Protein AF-A0A447N8B1-F1 (afdb_monomer_lite)

Foldseek 3Di:
DFFKFKWWWFQDPVCLVVLVVVLVVPDDDDDDDDDDDDPTIDGPRPRDALVSRVVSQVSSVVSRPPGTPDIDMDRGADPQLVCQAVDFDDDPDDDDDDDDDDPDLRVQSVVLRCDVVVDVDRNTHDDDDPDPDD

Sequence (134 aa):
MSQAIGILELTSIAKRDGTRRCDAEKRQRRSTGQQDHLPGEVFTDARGDIGAVQQAIETGTSQAGEMLVDSLVLANIHPSVLPAISGLNSVDKRQAVGIVETWSVAACISAADRAVKGSNVTLVRVHMAFGIRR

pLDDT: mean 70.21, std 21.48, range [24.0, 95.19]

InterPro domains:
  IPR000249 Bacterial microcompartment domain [PF00936] (96-131)
  IPR011238 Bacterial microcompartment shell protein PduT [PIRSF034834] (1-132)
  IPR037233 CcmK-like superfamily [G3DSA:3.30.70.1710] (1-79)
  IPR037233 CcmK-like superfamily [G3DSA:3.30.70.1710] (80-134)
  IPR037233 CcmK-like superfamily [SSF143414] (33-93)
  IPR037233 CcmK-like superfamily [SSF143414] (95-130)
  IPR044872 CcmK/CsoS1, bacterial microcompartment domain [PS51930] (4-86)
  IPR044872 CcmK/CsoS1, bacterial microcompartment domain [PS51930] (96-134)
  IPR050575 Bacterial microcompartment shell [PTHR33941] (93-130)

Radius of gyration: 15.32 Å; chains: 1; bounding box: 32×41×41 Å

Secondary structure (DSSP, 8-state):
-PPPEEEEEES-STTHHHHHHHHHHH--S---S-----SSEEEE---S-HHHHHHHHHHHHHHHGGGEEEEEEESS--TTHHHHHHS----SS---------SSHHHHHHHHHHHHHHSS--------------

Organism: Salmonella enterica I (NCBI:txid59201)

Structure (mmCIF, N/CA/C/O backbone):
data_AF-A0A447N8B1-F1
#
_entry.id   AF-A0A447N8B1-F1
#
loop_
_atom_site.group_PDB
_atom_site.id
_atom_site.type_symbol
_atom_site.label_atom_id
_atom_site.label_alt_id
_atom_site.label_comp_id
_atom_site.label_asym_id
_atom_site.label_entity_id
_atom_site.label_seq_id
_atom_site.pdbx_PDB_ins_code
_atom_site.Cartn_x
_atom_site.Cartn_y
_atom_site.Cartn_z
_atom_site.occupancy
_atom_site.B_iso_or_equiv
_atom_site.auth_seq_id
_atom_site.auth_comp_id
_atom_site.auth_asym_id
_atom_site.auth_atom_id
_atom_site.pdbx_PDB_model_num
ATOM 1 N N . MET A 1 1 ? -2.316 -17.449 -4.091 1.00 47.62 1 MET A N 1
ATOM 2 C CA . MET A 1 1 ? -3.164 -17.051 -2.947 1.00 47.62 1 MET A CA 1
ATOM 3 C C . MET A 1 1 ? -3.132 -15.535 -2.893 1.00 47.62 1 MET A C 1
ATOM 5 O O . MET A 1 1 ? -2.036 -14.996 -2.788 1.00 47.62 1 MET A O 1
ATOM 9 N N . SER A 1 2 ? -4.264 -14.860 -3.093 1.00 56.22 2 SER A N 1
ATOM 10 C CA . SER A 1 2 ? -4.327 -13.394 -3.053 1.00 56.22 2 SER A CA 1
ATOM 11 C C . SER A 1 2 ? -4.046 -12.925 -1.630 1.00 56.22 2 SER A C 1
ATOM 13 O O . SER A 1 2 ? -4.693 -13.387 -0.693 1.00 56.22 2 SER A O 1
ATOM 15 N N . GLN A 1 3 ? -3.044 -12.066 -1.459 1.00 68.19 3 GLN A N 1
ATOM 16 C CA . GLN A 1 3 ? -2.764 -11.470 -0.159 1.00 68.19 3 GLN A CA 1
ATOM 17 C C . GLN A 1 3 ? -3.664 -10.254 0.012 1.00 68.19 3 GLN A C 1
ATOM 19 O O . GLN A 1 3 ? -3.716 -9.384 -0.863 1.00 68.19 3 GLN A O 1
ATOM 24 N N . ALA A 1 4 ? -4.385 -10.229 1.126 1.00 74.56 4 ALA A N 1
ATOM 25 C CA . ALA A 1 4 ? -5.096 -9.051 1.561 1.00 74.56 4 ALA A CA 1
ATOM 26 C C . ALA A 1 4 ? -4.205 -8.235 2.514 1.00 74.56 4 ALA A C 1
ATOM 28 O O . ALA A 1 4 ? -3.416 -8.807 3.260 1.00 74.56 4 ALA A O 1
ATOM 29 N N . ILE A 1 5 ? -4.305 -6.908 2.477 1.00 79.38 5 ILE A N 1
ATOM 30 C CA . ILE A 1 5 ? -3.639 -6.015 3.435 1.00 79.38 5 ILE A CA 1
ATOM 31 C C . ILE A 1 5 ? -4.657 -5.051 4.032 1.00 79.38 5 ILE A C 1
ATOM 33 O O . ILE A 1 5 ? -5.560 -4.581 3.336 1.00 79.38 5 ILE A O 1
ATOM 37 N N . GLY A 1 6 ? -4.503 -4.778 5.326 1.00 78.62 6 GLY A N 1
ATOM 38 C CA . GLY A 1 6 ? -5.247 -3.762 6.054 1.00 78.62 6 GLY A CA 1
ATOM 39 C C . GLY A 1 6 ? -4.299 -2.679 6.556 1.00 78.62 6 GLY A C 1
ATOM 40 O O . GLY A 1 6 ? -3.243 -2.993 7.105 1.00 78.62 6 GLY A O 1
ATOM 41 N N . ILE A 1 7 ? -4.681 -1.419 6.374 1.00 78.25 7 ILE A N 1
ATOM 42 C CA . ILE A 1 7 ? -3.944 -0.242 6.840 1.00 78.25 7 ILE A CA 1
ATOM 43 C C . ILE A 1 7 ? -4.877 0.585 7.717 1.00 78.25 7 ILE A C 1
ATOM 45 O O . ILE A 1 7 ? -6.015 0.856 7.330 1.00 78.25 7 ILE A O 1
ATOM 49 N N . LEU A 1 8 ? -4.378 0.987 8.885 1.00 76.19 8 LEU A N 1
ATOM 50 C CA . LEU A 1 8 ? -5.053 1.897 9.800 1.00 76.19 8 LEU A CA 1
ATOM 51 C C . LEU A 1 8 ? -4.110 3.056 10.139 1.00 76.19 8 LEU A C 1
ATOM 53 O O . LEU A 1 8 ? -3.099 2.877 10.830 1.00 76.19 8 LEU A O 1
ATOM 57 N N . G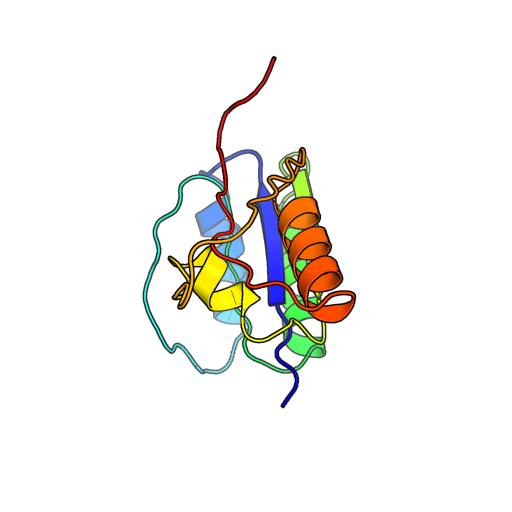LU A 1 9 ? -4.451 4.242 9.648 1.00 76.62 9 GLU A N 1
ATOM 58 C CA . GLU A 1 9 ? -3.669 5.460 9.827 1.00 76.62 9 GLU A CA 1
ATOM 59 C C . GLU A 1 9 ? -4.248 6.285 10.981 1.00 76.62 9 GLU A C 1
ATOM 61 O O . GLU A 1 9 ? -5.443 6.587 11.011 1.00 76.62 9 GLU A O 1
ATOM 66 N N . LEU A 1 10 ? -3.401 6.631 11.954 1.00 72.44 10 LEU A N 1
ATOM 67 C CA . LEU A 1 10 ? -3.804 7.326 13.176 1.00 72.44 10 LEU A CA 1
ATOM 68 C C . LEU A 1 10 ? -2.971 8.593 13.390 1.00 72.44 10 LEU A C 1
ATOM 70 O O . LEU A 1 10 ? -1.778 8.626 13.099 1.00 72.44 10 LEU A O 1
ATOM 74 N N . THR A 1 11 ? -3.569 9.621 13.992 1.00 71.62 11 THR A N 1
ATOM 75 C CA . THR A 1 11 ? -2.886 10.892 14.291 1.00 71.62 11 THR A CA 1
ATOM 76 C C . THR A 1 11 ? -1.924 10.822 15.482 1.00 71.62 11 THR A C 1
ATOM 78 O O . THR A 1 11 ? -1.131 11.746 15.670 1.00 71.62 11 THR A O 1
ATOM 81 N N . SER A 1 12 ? -1.976 9.764 16.303 1.00 60.03 12 SER A N 1
ATOM 82 C CA . SER A 1 12 ? -1.179 9.643 17.531 1.00 60.03 12 SER A CA 1
ATOM 83 C C . SER A 1 12 ? -0.732 8.213 17.835 1.00 60.03 12 SER A C 1
ATOM 85 O O . SER A 1 12 ? -1.480 7.244 17.700 1.00 60.03 12 SER A O 1
ATOM 87 N N . ILE A 1 13 ? 0.504 8.111 18.334 1.00 56.53 13 ILE A N 1
ATOM 88 C CA . ILE A 1 13 ? 1.183 6.864 18.706 1.00 56.53 13 ILE A CA 1
ATOM 89 C C . ILE A 1 13 ? 0.637 6.294 20.033 1.00 56.53 13 ILE A C 1
ATOM 91 O O . ILE A 1 13 ? 0.688 5.086 20.236 1.00 56.53 13 ILE A O 1
ATOM 95 N N . ALA A 1 14 ? 0.061 7.115 20.920 1.00 48.09 14 ALA A N 1
ATOM 96 C CA . ALA A 1 14 ? -0.258 6.721 22.301 1.00 48.09 14 ALA A CA 1
ATOM 97 C C . ALA A 1 14 ? -1.438 5.735 22.451 1.00 48.09 14 ALA A C 1
ATOM 99 O O . ALA A 1 14 ? -1.420 4.897 23.346 1.00 48.09 14 ALA A O 1
ATOM 100 N N . LYS A 1 15 ? -2.449 5.769 21.568 1.00 52.31 15 LYS A N 1
ATOM 101 C CA . LYS A 1 15 ? -3.527 4.749 21.559 1.00 52.31 15 LYS A CA 1
ATOM 102 C C . LYS A 1 15 ? -3.143 3.467 20.810 1.00 52.31 15 LYS A C 1
ATOM 104 O O . LYS A 1 15 ? -3.919 2.514 20.838 1.00 52.31 15 LYS A O 1
ATOM 109 N N . ARG A 1 16 ? -1.953 3.395 20.190 1.00 50.06 16 ARG A N 1
ATOM 110 C CA . ARG A 1 16 ? -1.512 2.204 19.439 1.00 50.06 16 ARG A CA 1
ATOM 111 C C . ARG A 1 16 ? -1.450 0.946 20.302 1.00 50.06 16 ARG A C 1
ATOM 113 O O . ARG A 1 16 ? -1.806 -0.117 19.806 1.00 50.06 16 ARG A O 1
ATOM 120 N N . ASP A 1 17 ? -1.023 1.052 21.560 1.00 47.41 17 ASP A N 1
ATOM 121 C CA . ASP A 1 17 ? -0.914 -0.115 22.450 1.00 47.41 17 ASP A CA 1
ATOM 122 C C . ASP A 1 17 ? -2.284 -0.696 22.828 1.00 47.41 17 ASP A C 1
ATOM 124 O O . ASP A 1 17 ? -2.407 -1.907 23.002 1.00 47.41 17 ASP A O 1
ATOM 128 N N . GLY A 1 18 ? -3.330 0.138 22.877 1.00 45.75 18 GLY A N 1
ATOM 129 C CA . GLY A 1 18 ? -4.706 -0.305 23.115 1.00 45.75 18 GLY A CA 1
ATOM 130 C C . GLY A 1 18 ? -5.268 -1.105 21.938 1.00 45.75 18 GLY A C 1
ATOM 131 O O . GLY A 1 18 ? -5.720 -2.233 22.118 1.00 45.75 18 GLY A O 1
ATOM 132 N N . THR A 1 19 ? -5.161 -0.567 20.719 1.00 49.06 19 THR A N 1
ATOM 133 C CA . THR A 1 19 ? -5.686 -1.220 19.506 1.00 49.06 19 THR A CA 1
ATOM 134 C C . THR A 1 19 ? -4.890 -2.476 19.126 1.00 49.06 19 THR A C 1
ATOM 136 O O . THR A 1 19 ? -5.481 -3.501 18.791 1.00 49.06 19 THR A O 1
ATOM 139 N N . ARG A 1 20 ? -3.551 -2.455 19.260 1.00 46.72 20 ARG A N 1
ATOM 140 C CA . ARG A 1 20 ? -2.689 -3.628 18.994 1.00 46.72 20 ARG A CA 1
ATOM 141 C C . ARG A 1 20 ? -3.004 -4.813 19.906 1.00 46.72 20 ARG A C 1
ATOM 143 O O . ARG A 1 20 ? -2.922 -5.959 19.467 1.00 46.72 20 ARG A O 1
ATOM 150 N N . ARG A 1 21 ? -3.346 -4.553 21.171 1.00 36.53 21 ARG A N 1
ATOM 151 C CA . ARG A 1 21 ? -3.643 -5.599 22.158 1.00 36.53 21 ARG A CA 1
ATOM 152 C C . ARG A 1 21 ? -4.984 -6.283 21.876 1.00 36.53 21 ARG A C 1
ATOM 154 O O . ARG A 1 21 ? -5.057 -7.504 21.963 1.00 36.53 21 ARG A O 1
ATOM 161 N N . CYS A 1 22 ? -5.993 -5.531 21.433 1.00 37.19 22 CYS A N 1
ATOM 162 C CA . CYS A 1 22 ? -7.285 -6.091 21.023 1.00 37.19 22 CYS A CA 1
ATOM 163 C C . CYS A 1 22 ? -7.200 -6.955 19.751 1.00 37.19 22 CYS A C 1
ATOM 165 O O . CYS A 1 22 ? -7.885 -7.974 19.662 1.00 37.19 22 CYS A O 1
ATOM 167 N N . ASP A 1 23 ? -6.350 -6.588 18.786 1.00 42.28 23 ASP A N 1
ATOM 168 C CA . ASP A 1 23 ? -6.127 -7.384 17.568 1.00 42.28 23 ASP A CA 1
ATOM 169 C C . ASP A 1 23 ? -5.358 -8.688 17.849 1.00 42.28 23 ASP A C 1
ATOM 171 O O . ASP A 1 23 ? -5.637 -9.725 17.240 1.00 42.28 23 ASP A O 1
ATOM 175 N N . ALA A 1 24 ? -4.409 -8.661 18.793 1.00 38.31 24 ALA A N 1
ATOM 176 C CA . ALA A 1 24 ? -3.642 -9.840 19.199 1.00 38.31 24 ALA A CA 1
ATOM 177 C C . ALA A 1 24 ? -4.511 -10.899 19.900 1.00 38.31 24 ALA A C 1
ATOM 179 O O . ALA A 1 24 ? -4.304 -12.093 19.688 1.00 38.31 24 ALA A O 1
ATOM 180 N N . GLU A 1 25 ? -5.510 -10.480 20.681 1.00 32.59 25 GLU A N 1
ATOM 181 C CA . GLU A 1 25 ? -6.436 -11.390 21.371 1.00 32.59 25 GLU A CA 1
ATOM 182 C C . GLU A 1 25 ? -7.418 -12.092 20.413 1.00 32.59 25 GLU A C 1
ATOM 184 O O . GLU A 1 25 ? -7.900 -13.181 20.725 1.00 32.59 25 GLU A O 1
ATOM 189 N N . LYS A 1 26 ? -7.671 -11.533 19.218 1.00 35.22 26 LYS A N 1
ATOM 190 C CA . LYS A 1 26 ? -8.579 -12.122 18.213 1.00 35.22 26 LYS A CA 1
ATOM 191 C C . LYS A 1 26 ? -7.888 -13.006 17.162 1.00 35.22 26 LYS A C 1
ATOM 193 O O . LYS A 1 26 ? -8.571 -13.757 16.468 1.00 35.22 26 LYS A O 1
ATOM 198 N N . ARG A 1 27 ? -6.554 -12.959 17.014 1.00 32.25 27 ARG A N 1
ATOM 199 C CA . ARG A 1 27 ? -5.818 -13.709 15.971 1.00 32.25 27 ARG A CA 1
ATOM 200 C C . ARG A 1 27 ? -5.207 -15.022 16.475 1.00 32.25 27 ARG A C 1
ATOM 202 O O . ARG A 1 27 ? -4.161 -15.036 17.120 1.00 32.25 27 ARG A O 1
ATOM 209 N N . GLN A 1 28 ? -5.750 -16.160 16.035 1.00 25.20 28 GLN A N 1
ATOM 210 C CA . GLN A 1 28 ? -5.027 -17.439 16.045 1.00 25.20 28 GLN A CA 1
ATOM 211 C C . GLN A 1 28 ? -3.976 -17.483 14.912 1.00 25.20 28 GLN A C 1
ATOM 213 O O . GLN A 1 28 ? -4.290 -17.730 13.756 1.00 25.20 28 GLN A O 1
ATOM 218 N N . ARG A 1 29 ? -2.710 -17.253 15.291 1.00 28.64 29 ARG A N 1
ATOM 219 C CA . ARG A 1 29 ? -1.437 -17.701 14.670 1.00 28.64 29 ARG A CA 1
ATOM 220 C C . ARG A 1 29 ? -1.236 -17.545 13.144 1.00 28.64 29 ARG A C 1
ATOM 222 O O . ARG A 1 29 ? -1.607 -18.413 12.365 1.00 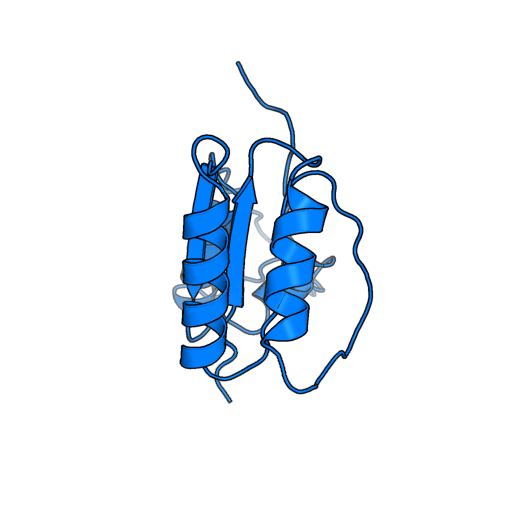28.64 29 ARG A O 1
ATOM 229 N N . ARG A 1 30 ? -0.368 -16.593 12.776 1.00 24.00 30 ARG A N 1
ATOM 230 C CA . ARG A 1 30 ? 0.940 -16.819 12.105 1.00 24.00 30 ARG A CA 1
ATOM 231 C C . ARG A 1 30 ? 1.721 -15.501 12.122 1.00 24.00 30 ARG A C 1
ATOM 233 O O . ARG A 1 30 ? 1.572 -14.655 11.253 1.00 24.00 30 ARG A O 1
ATOM 240 N N . SER A 1 31 ? 2.538 -15.321 13.155 1.00 29.52 31 SER A N 1
ATOM 241 C CA . SER A 1 31 ? 3.571 -14.290 13.193 1.00 29.52 31 SER A CA 1
ATOM 242 C C . SER A 1 31 ? 4.730 -14.753 12.313 1.00 29.52 31 SER A C 1
ATOM 244 O O . SER A 1 31 ? 5.448 -15.691 12.665 1.00 29.52 31 SER A O 1
ATOM 246 N N . THR A 1 32 ? 4.911 -14.140 11.151 1.00 25.02 32 THR A N 1
ATOM 247 C CA . THR A 1 32 ? 6.120 -14.331 10.349 1.00 25.02 32 THR A CA 1
ATOM 248 C C . THR A 1 32 ? 6.610 -12.969 9.898 1.00 25.02 32 THR A C 1
ATOM 250 O O . THR A 1 32 ? 5.951 -12.317 9.101 1.00 25.02 32 THR A O 1
ATOM 253 N N . GLY A 1 33 ? 7.781 -12.583 10.406 1.00 26.03 33 GLY A N 1
ATOM 254 C CA . GLY A 1 33 ? 8.621 -11.564 9.784 1.00 26.03 33 GLY A CA 1
ATOM 255 C C . GLY A 1 33 ? 8.471 -10.152 10.337 1.00 26.03 33 GLY A C 1
ATOM 256 O O . GLY A 1 33 ? 7.639 -9.397 9.868 1.00 26.03 33 GLY A O 1
ATOM 257 N N . GLN A 1 34 ? 9.361 -9.850 11.284 1.00 24.78 34 GLN A N 1
ATOM 258 C CA . GLN A 1 34 ? 10.003 -8.563 11.583 1.00 24.78 34 GLN A CA 1
ATOM 259 C C . GLN A 1 34 ? 9.148 -7.320 11.888 1.00 24.78 34 GLN A C 1
ATOM 261 O O . GLN A 1 34 ? 8.336 -6.833 11.113 1.00 24.78 34 GLN A O 1
ATOM 266 N N . GLN A 1 35 ? 9.426 -6.782 13.078 1.00 36.88 35 GLN A N 1
ATOM 267 C CA . GLN A 1 35 ? 9.010 -5.470 13.543 1.00 36.88 35 GLN A CA 1
ATOM 268 C C . GLN A 1 35 ? 9.703 -4.383 12.713 1.00 36.88 35 GLN A C 1
ATOM 270 O O . GLN A 1 35 ? 10.871 -4.093 12.957 1.00 36.88 35 GLN A O 1
ATOM 275 N N . ASP A 1 36 ? 8.971 -3.724 11.821 1.00 28.95 36 ASP A N 1
ATOM 276 C CA . ASP A 1 36 ? 9.373 -2.408 11.331 1.00 28.95 36 ASP A CA 1
ATOM 277 C C . ASP A 1 36 ? 8.702 -1.341 12.205 1.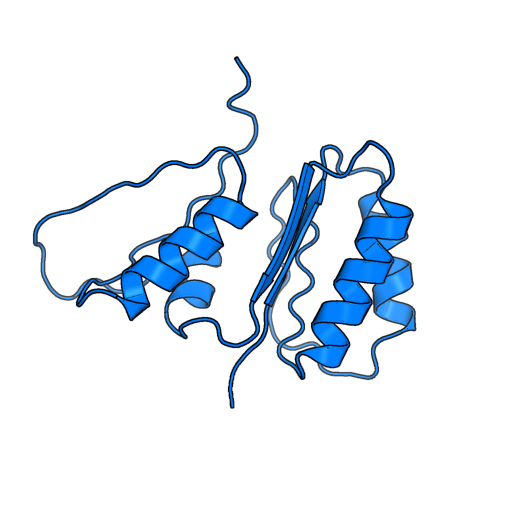00 28.95 36 ASP A C 1
ATOM 279 O O . ASP A 1 36 ? 7.502 -1.058 12.132 1.00 28.95 36 ASP A O 1
ATOM 283 N N . HIS A 1 37 ? 9.491 -0.781 13.122 1.00 34.78 37 HIS A N 1
ATOM 284 C CA . HIS A 1 37 ? 9.112 0.380 13.916 1.00 34.78 37 HIS A CA 1
ATOM 285 C C . HIS A 1 37 ? 9.105 1.629 13.024 1.00 34.78 37 HIS A C 1
ATOM 287 O O . HIS A 1 37 ? 10.111 2.321 12.905 1.00 34.78 37 HIS A O 1
ATOM 293 N N . LEU A 1 38 ? 7.951 1.941 12.431 1.00 34.38 38 LEU A N 1
ATOM 294 C CA . LEU A 1 38 ? 7.705 3.222 11.762 1.00 34.38 38 LEU A CA 1
ATOM 295 C C . LEU A 1 38 ? 6.796 4.111 12.641 1.00 34.38 38 LEU A C 1
ATOM 297 O O . LEU A 1 38 ? 5.785 3.632 13.174 1.00 34.38 38 LEU A O 1
ATOM 301 N N . PRO A 1 39 ? 7.143 5.388 12.882 1.00 30.31 39 PRO A N 1
ATOM 302 C CA . PRO A 1 39 ? 6.370 6.287 13.741 1.00 30.31 39 PRO A CA 1
ATOM 303 C C . PRO A 1 39 ? 5.138 6.869 13.022 1.00 30.31 39 PRO A C 1
ATOM 305 O O . PRO A 1 39 ? 5.240 7.899 12.383 1.00 30.31 39 PRO A O 1
ATOM 308 N N . GLY A 1 40 ? 3.965 6.244 13.185 1.00 39.78 40 GLY A N 1
ATOM 309 C CA . GLY A 1 40 ? 2.653 6.789 12.795 1.00 39.78 40 GLY A CA 1
ATOM 310 C C . GLY A 1 40 ? 1.531 5.760 12.564 1.00 39.78 40 GLY A C 1
ATOM 311 O O . GLY A 1 40 ? 0.417 5.972 13.011 1.00 39.78 40 GLY A O 1
ATOM 312 N N . GLU A 1 41 ? 1.791 4.576 12.011 1.00 50.50 41 GLU A N 1
ATOM 313 C CA . GLU A 1 41 ? 0.718 3.640 11.615 1.00 50.50 41 GLU A CA 1
ATOM 314 C C . GLU A 1 41 ? 0.601 2.344 12.436 1.00 50.50 41 GLU A C 1
ATOM 316 O O . GLU A 1 41 ? 1.598 1.780 12.902 1.00 50.50 41 GLU A O 1
ATOM 321 N N . VAL A 1 42 ? -0.621 1.840 12.632 1.00 44.56 42 VAL A N 1
ATOM 322 C CA . VAL A 1 42 ? -0.811 0.437 13.024 1.00 44.56 42 VAL A CA 1
ATOM 323 C C . VAL A 1 42 ? -0.816 -0.390 11.743 1.00 44.56 42 VAL A C 1
ATOM 325 O O . VAL A 1 42 ? -1.787 -0.426 10.996 1.00 44.56 42 VAL A O 1
ATOM 328 N N . PHE A 1 43 ? 0.317 -1.046 11.508 1.00 49.56 43 PHE A N 1
ATOM 329 C CA . PHE A 1 43 ? 0.507 -2.059 10.483 1.00 49.56 43 PHE A CA 1
ATOM 330 C C . PHE A 1 43 ? -0.056 -3.383 11.016 1.00 49.56 43 PHE A C 1
ATOM 332 O O . PHE A 1 43 ? 0.613 -4.063 11.798 1.00 49.56 43 PHE A O 1
ATOM 339 N N . THR A 1 44 ? -1.282 -3.754 10.639 1.00 45.12 44 THR A N 1
ATOM 340 C CA . THR A 1 44 ? -1.772 -5.118 10.881 1.00 45.12 44 THR A CA 1
ATOM 341 C C . THR A 1 44 ? -1.717 -5.887 9.570 1.00 45.12 44 THR A C 1
ATOM 343 O O . THR A 1 44 ? -2.720 -6.081 8.888 1.00 45.12 44 THR A O 1
ATOM 346 N N . ASP A 1 45 ? -0.517 -6.360 9.233 1.00 47.91 45 ASP A N 1
ATOM 347 C CA . ASP A 1 45 ? -0.293 -7.343 8.177 1.00 47.91 45 ASP A CA 1
ATOM 348 C C . ASP A 1 45 ? -1.068 -8.629 8.537 1.00 47.91 45 ASP A C 1
ATOM 350 O O . ASP A 1 45 ? -0.592 -9.504 9.262 1.00 47.91 45 ASP A O 1
ATOM 354 N N . ALA A 1 46 ? -2.347 -8.728 8.158 1.00 50.47 46 ALA A N 1
ATOM 355 C CA . ALA A 1 46 ? -2.976 -10.033 7.987 1.00 50.47 46 ALA A CA 1
ATOM 356 C C . ALA A 1 46 ? -2.655 -10.487 6.577 1.00 50.47 46 ALA A C 1
ATOM 358 O O . ALA A 1 46 ? -3.481 -10.372 5.680 1.00 50.47 46 ALA A O 1
ATOM 359 N N . ARG A 1 47 ? -1.476 -11.085 6.396 1.00 53.16 47 ARG A N 1
ATOM 360 C CA . ARG A 1 47 ? -1.311 -12.044 5.304 1.00 53.16 47 ARG A CA 1
ATOM 361 C C . ARG A 1 47 ? -2.272 -13.186 5.587 1.00 53.16 47 ARG A C 1
ATOM 363 O O . ARG A 1 47 ? -1.980 -14.076 6.383 1.00 53.16 47 ARG A O 1
ATOM 370 N N . GLY A 1 48 ? -3.460 -13.103 5.016 1.00 58.06 48 GLY A N 1
ATOM 371 C CA . GLY A 1 48 ? -4.547 -13.990 5.374 1.00 58.06 48 GLY A CA 1
ATOM 372 C C . GLY A 1 48 ? -5.782 -13.763 4.526 1.00 58.06 48 GLY A C 1
ATOM 373 O O . GLY A 1 48 ? -5.766 -13.016 3.549 1.00 58.06 48 GLY A O 1
ATOM 374 N N . ASP A 1 49 ? -6.839 -14.458 4.923 1.00 71.31 49 ASP A N 1
ATOM 375 C CA . ASP A 1 49 ? -8.164 -14.322 4.342 1.00 71.31 49 ASP A CA 1
ATOM 376 C C . ASP A 1 49 ? -8.674 -12.878 4.495 1.00 71.31 49 ASP A C 1
ATOM 378 O O . ASP A 1 49 ? -8.490 -12.244 5.541 1.00 71.31 49 ASP A O 1
ATOM 382 N N . ILE A 1 50 ? -9.333 -12.368 3.456 1.00 81.19 50 ILE A N 1
ATOM 383 C CA . ILE A 1 50 ? -9.908 -11.022 3.413 1.00 81.19 50 ILE A CA 1
ATOM 384 C C . ILE A 1 50 ? -10.843 -10.773 4.600 1.00 81.19 50 ILE A C 1
ATOM 386 O O . ILE A 1 50 ? -10.836 -9.680 5.158 1.00 81.19 50 ILE A O 1
ATOM 390 N N . GLY A 1 51 ? -11.575 -11.798 5.051 1.00 79.31 51 GLY A N 1
ATOM 391 C CA . GLY A 1 51 ? -12.460 -11.689 6.212 1.00 79.31 51 GLY A CA 1
ATOM 392 C C . GLY A 1 51 ? -11.718 -11.314 7.499 1.00 79.31 51 GLY A C 1
ATOM 393 O O . GLY A 1 51 ? -12.164 -10.441 8.241 1.00 79.31 51 GLY A O 1
ATOM 394 N N . ALA A 1 52 ? -10.542 -11.905 7.733 1.00 77.25 52 ALA A N 1
ATOM 395 C CA . ALA A 1 52 ? -9.736 -11.619 8.920 1.00 77.25 52 ALA A CA 1
ATOM 396 C C . ALA A 1 52 ? -9.116 -10.213 8.874 1.00 77.25 52 ALA A C 1
ATOM 398 O O . ALA A 1 52 ? -9.015 -9.543 9.903 1.00 77.25 52 ALA A O 1
ATOM 399 N N . VAL A 1 53 ? -8.712 -9.753 7.684 1.00 77.81 53 VAL A N 1
ATOM 400 C CA . VAL A 1 53 ? -8.227 -8.380 7.480 1.00 77.81 53 VAL A CA 1
ATOM 401 C C . VAL A 1 53 ? -9.348 -7.375 7.740 1.00 77.81 53 VAL A C 1
ATOM 403 O O . VAL A 1 53 ? -9.147 -6.422 8.492 1.00 77.81 53 VAL A O 1
ATOM 406 N N . GLN A 1 54 ? -10.526 -7.606 7.156 1.00 82.12 54 GLN A N 1
ATOM 407 C CA . GLN A 1 54 ? -11.678 -6.715 7.274 1.00 82.12 54 GLN A CA 1
ATOM 408 C C . GLN A 1 54 ? -12.088 -6.539 8.739 1.00 82.12 54 GLN A C 1
ATOM 410 O O . GLN A 1 54 ? -12.228 -5.413 9.208 1.00 82.12 54 GLN A O 1
ATOM 415 N N . GLN A 1 55 ? -12.192 -7.644 9.481 1.00 80.56 55 GLN A N 1
ATOM 416 C CA . GLN A 1 55 ? -12.584 -7.624 10.889 1.00 80.56 55 GLN A CA 1
ATOM 417 C C . GLN A 1 55 ? -11.563 -6.901 11.782 1.00 80.56 55 GLN A C 1
ATOM 419 O O . GLN A 1 55 ? -11.948 -6.219 12.737 1.00 80.56 55 GLN A O 1
ATOM 424 N N . ALA A 1 56 ? -10.265 -7.048 11.494 1.00 76.88 56 ALA A N 1
ATOM 425 C CA . ALA A 1 56 ? -9.211 -6.349 12.227 1.00 76.88 56 ALA A CA 1
ATOM 426 C C . ALA A 1 56 ? -9.297 -4.831 12.002 1.00 76.88 56 ALA A C 1
ATOM 428 O O . ALA A 1 56 ? -9.309 -4.064 12.961 1.00 76.88 56 ALA A O 1
ATOM 429 N N . ILE A 1 57 ? -9.454 -4.391 10.749 1.00 80.56 57 ILE A N 1
ATOM 430 C CA . ILE A 1 57 ? -9.603 -2.964 10.431 1.00 80.56 57 ILE A CA 1
ATOM 431 C C . ILE A 1 57 ? -10.904 -2.388 10.998 1.00 80.56 57 ILE A C 1
ATOM 433 O O . ILE A 1 57 ? -10.887 -1.301 11.568 1.00 80.56 57 ILE A O 1
ATOM 437 N N . GLU A 1 58 ? -12.018 -3.113 10.932 1.00 83.88 58 GLU A N 1
ATOM 438 C CA . GLU A 1 58 ? -13.288 -2.686 11.534 1.00 83.88 58 GLU A CA 1
ATOM 439 C C . GLU A 1 58 ? -13.183 -2.552 13.063 1.00 83.88 58 GLU A C 1
ATOM 441 O O . GLU A 1 58 ? -13.611 -1.558 13.651 1.00 83.88 58 GLU A O 1
ATOM 446 N N . THR A 1 59 ? -12.515 -3.506 13.720 1.00 81.06 59 THR A N 1
ATOM 447 C CA . THR A 1 59 ? -12.230 -3.403 15.158 1.00 81.06 59 THR A CA 1
ATOM 448 C C . THR A 1 59 ? -11.344 -2.185 15.443 1.00 81.06 59 THR A C 1
ATOM 450 O O . THR A 1 59 ? -11.658 -1.394 16.333 1.00 81.06 59 THR A O 1
ATOM 453 N N . GLY A 1 60 ? -10.272 -1.987 14.675 1.00 77.38 60 GLY A N 1
ATOM 454 C CA . GLY A 1 60 ? -9.335 -0.883 14.874 1.00 77.38 60 GLY A CA 1
ATOM 455 C C . GLY A 1 60 ? -9.958 0.497 14.664 1.00 77.38 60 GLY A C 1
ATOM 456 O O . GLY A 1 60 ? -9.790 1.383 15.501 1.00 77.38 60 GLY A O 1
ATOM 457 N N . THR A 1 61 ? -10.739 0.665 13.597 1.00 81.75 61 THR A N 1
ATOM 458 C CA . THR A 1 61 ? -11.472 1.907 13.299 1.00 81.75 61 THR A CA 1
ATOM 459 C C . THR A 1 61 ? -12.485 2.246 14.392 1.00 81.75 61 THR A C 1
ATOM 461 O O . THR A 1 61 ? -12.517 3.389 14.848 1.00 81.75 61 THR A O 1
ATOM 464 N N . SER A 1 62 ? -13.234 1.260 14.905 1.00 82.19 62 SER A N 1
ATOM 465 C CA . SER A 1 62 ? -14.191 1.475 16.004 1.00 82.19 62 SER A CA 1
ATOM 466 C C . SER A 1 62 ? -13.542 1.993 17.298 1.00 82.19 62 SER A C 1
ATOM 468 O O . SER A 1 62 ? -14.174 2.716 18.067 1.00 82.19 62 SER A O 1
ATOM 470 N N . GLN A 1 63 ? -12.268 1.663 17.532 1.00 79.25 63 GLN A N 1
ATOM 471 C CA . GLN A 1 63 ? -11.514 2.082 18.719 1.00 79.25 63 GLN A CA 1
ATOM 472 C C . GLN A 1 63 ? -10.699 3.367 18.509 1.00 79.25 63 GLN A C 1
ATOM 474 O O . GLN A 1 63 ? -10.324 4.033 19.480 1.00 79.25 63 GLN A O 1
ATOM 479 N N . ALA A 1 64 ? -10.402 3.714 17.256 1.00 75.81 64 ALA A N 1
ATOM 480 C CA . ALA A 1 64 ? -9.573 4.860 16.902 1.00 75.81 64 ALA A CA 1
ATOM 481 C C . ALA A 1 64 ? -10.224 6.199 17.297 1.00 75.81 64 ALA A C 1
ATOM 483 O O . ALA A 1 64 ? -9.532 7.115 17.760 1.00 75.81 64 ALA A O 1
ATOM 484 N N . GLY A 1 65 ? -11.553 6.297 17.179 1.00 81.25 65 GLY A N 1
ATOM 485 C CA . GLY A 1 65 ? -12.308 7.524 17.445 1.00 81.25 65 GLY A CA 1
ATOM 486 C C . GLY A 1 65 ? -11.823 8.688 16.575 1.00 81.25 65 GLY A C 1
ATOM 487 O O . GLY A 1 65 ? -11.469 8.498 15.416 1.00 81.25 65 GLY A O 1
ATOM 488 N N . GLU A 1 66 ? -11.731 9.887 17.153 1.00 80.69 66 GLU A N 1
ATOM 489 C CA . GLU A 1 66 ? -11.283 11.113 16.460 1.00 80.69 66 GLU A CA 1
ATOM 490 C C . GLU A 1 66 ? -9.823 11.081 15.979 1.00 80.69 66 GLU A C 1
ATOM 492 O O . GLU A 1 66 ? -9.370 11.992 15.291 1.00 80.69 66 GLU A O 1
ATOM 497 N N . MET A 1 67 ? -9.058 10.053 16.351 1.00 76.38 67 MET A N 1
ATOM 498 C CA . MET A 1 67 ? -7.667 9.926 15.925 1.00 76.38 67 MET A CA 1
ATOM 499 C C . MET A 1 67 ? -7.504 9.147 14.622 1.00 76.38 67 MET A C 1
ATOM 501 O O . MET A 1 67 ? -6.375 9.021 14.155 1.00 76.38 67 MET A O 1
ATOM 505 N N . LEU A 1 68 ? -8.591 8.619 14.053 1.00 79.81 68 LEU A N 1
ATOM 506 C CA . LEU A 1 68 ? -8.573 7.985 12.741 1.00 79.81 68 LEU A CA 1
ATOM 507 C C . LEU A 1 68 ? -8.289 9.030 11.659 1.00 79.81 68 LEU A C 1
ATOM 509 O O . LEU A 1 68 ? -9.048 9.982 11.504 1.00 79.81 68 LEU A O 1
ATOM 513 N N . VAL A 1 69 ? -7.205 8.836 10.909 1.00 79.62 69 VAL A N 1
ATOM 514 C CA . VAL A 1 69 ? -6.912 9.626 9.706 1.00 79.62 69 VAL A CA 1
ATOM 515 C C . VAL A 1 69 ? -7.559 8.965 8.500 1.00 79.62 69 VAL A C 1
ATOM 517 O O . VAL A 1 69 ? -8.328 9.599 7.785 1.00 79.62 69 VAL A O 1
ATOM 520 N N . ASP A 1 70 ? -7.247 7.688 8.286 1.00 80.75 70 ASP A N 1
ATOM 521 C CA . ASP A 1 70 ? -7.714 6.920 7.138 1.00 80.75 70 ASP A CA 1
ATOM 522 C C . ASP A 1 70 ? -7.646 5.414 7.442 1.00 80.75 70 ASP A C 1
ATOM 524 O O . ASP A 1 70 ? -6.927 4.962 8.342 1.00 80.75 70 ASP A O 1
ATOM 528 N N . SER A 1 71 ? -8.394 4.617 6.687 1.00 82.25 71 SER A N 1
ATOM 529 C CA . SER A 1 71 ? -8.347 3.158 6.764 1.00 82.25 71 SER A CA 1
ATOM 530 C C . SER A 1 71 ? -8.546 2.541 5.389 1.00 82.25 71 SER A C 1
ATOM 532 O O . SER A 1 71 ? -9.358 3.013 4.596 1.00 82.25 71 SER A O 1
ATOM 534 N N . LEU A 1 72 ? -7.832 1.454 5.108 1.00 84.00 72 LEU A N 1
ATOM 535 C CA . LEU A 1 72 ? -7.913 0.778 3.820 1.00 84.00 72 LEU A CA 1
ATOM 536 C C . LEU A 1 72 ? -7.811 -0.732 3.983 1.00 84.00 72 LEU A C 1
ATOM 538 O O . LEU A 1 72 ? -6.961 -1.233 4.713 1.00 84.00 72 LEU A O 1
ATOM 542 N N . VAL A 1 73 ? -8.634 -1.453 3.224 1.00 86.00 73 VAL A N 1
ATOM 543 C CA . VAL A 1 73 ? -8.503 -2.894 3.013 1.00 86.00 73 VAL A CA 1
ATOM 544 C C . VAL A 1 73 ? -8.350 -3.159 1.518 1.00 86.00 73 VAL A C 1
ATOM 546 O O . VAL A 1 73 ? -9.163 -2.708 0.712 1.00 86.00 73 VAL A O 1
ATOM 549 N N . LEU A 1 74 ? -7.316 -3.906 1.134 1.00 83.81 74 LEU A N 1
ATOM 550 C CA . LEU A 1 74 ? -7.081 -4.337 -0.246 1.00 83.81 74 LEU A CA 1
ATOM 551 C C . LEU A 1 74 ? -7.041 -5.860 -0.295 1.00 83.81 74 LEU A C 1
ATOM 553 O O . LEU A 1 74 ? -6.136 -6.450 0.275 1.00 83.81 74 LEU A O 1
ATOM 557 N N . ALA A 1 75 ? -7.985 -6.495 -0.997 1.00 80.75 75 ALA A N 1
ATOM 558 C CA . ALA A 1 75 ? -8.158 -7.955 -1.003 1.00 80.75 75 ALA A CA 1
ATOM 559 C C . ALA A 1 75 ? -7.219 -8.737 -1.939 1.00 80.75 75 ALA A C 1
ATOM 561 O O . ALA A 1 75 ? -7.173 -9.966 -1.901 1.00 80.75 75 ALA A O 1
ATOM 562 N N . ASN A 1 76 ? -6.489 -8.047 -2.811 1.00 85.19 76 ASN A N 1
ATOM 563 C CA . ASN A 1 76 ? -5.634 -8.686 -3.806 1.00 85.19 76 ASN A CA 1
ATOM 564 C C . ASN A 1 76 ? -4.470 -7.771 -4.167 1.00 85.19 76 ASN A C 1
ATOM 566 O O . ASN A 1 76 ? -4.402 -7.286 -5.294 1.00 85.19 76 ASN A O 1
ATOM 570 N N . ILE A 1 77 ? -3.611 -7.445 -3.207 1.00 85.94 77 ILE A N 1
ATOM 571 C CA . ILE A 1 77 ? -2.512 -6.513 -3.463 1.00 85.94 77 ILE A CA 1
ATOM 572 C C . ILE A 1 77 ? -1.468 -7.134 -4.396 1.00 85.94 77 ILE A C 1
ATOM 574 O O . ILE A 1 77 ? -1.163 -8.327 -4.311 1.00 85.94 77 ILE A O 1
ATOM 578 N N . HIS A 1 78 ? -0.922 -6.333 -5.307 1.00 89.31 78 HIS A N 1
ATOM 579 C CA . HIS A 1 78 ? 0.132 -6.788 -6.197 1.00 89.31 78 HIS A CA 1
ATOM 580 C C . HIS A 1 78 ? 1.399 -7.155 -5.390 1.00 89.31 78 HIS A C 1
ATOM 582 O O . HIS A 1 78 ? 1.817 -6.378 -4.525 1.00 89.31 78 HIS A O 1
ATOM 588 N N . PRO A 1 79 ? 2.062 -8.296 -5.671 1.00 85.69 79 PRO A N 1
ATOM 589 C CA . PRO A 1 79 ? 3.178 -8.791 -4.858 1.00 85.69 79 PRO A CA 1
ATOM 590 C C . PRO A 1 79 ? 4.371 -7.837 -4.727 1.00 85.69 79 PRO A C 1
ATOM 592 O O . PRO A 1 79 ? 5.094 -7.912 -3.740 1.00 85.69 79 PRO A O 1
ATOM 595 N N . SER A 1 80 ? 4.580 -6.936 -5.693 1.00 87.56 80 SER A N 1
ATOM 596 C CA . SER A 1 80 ? 5.672 -5.951 -5.648 1.00 87.56 80 SER A CA 1
ATOM 597 C C . SER A 1 80 ? 5.434 -4.798 -4.669 1.00 87.56 80 SER A C 1
ATOM 599 O O . SER A 1 80 ? 6.378 -4.078 -4.349 1.00 87.56 80 SER A O 1
ATOM 601 N N . VAL A 1 81 ? 4.206 -4.605 -4.176 1.00 87.56 81 VAL A N 1
ATOM 602 C CA . VAL A 1 81 ? 3.882 -3.464 -3.307 1.00 87.56 81 VAL A CA 1
ATOM 603 C C . VAL A 1 81 ? 4.400 -3.681 -1.890 1.00 87.56 81 VAL A C 1
ATOM 605 O O . VAL A 1 81 ? 4.977 -2.764 -1.314 1.00 87.56 81 VAL A O 1
ATOM 608 N N . LEU A 1 82 ? 4.273 -4.892 -1.336 1.00 81.94 82 LEU A N 1
ATOM 609 C CA . LEU A 1 82 ? 4.722 -5.163 0.037 1.00 81.94 82 LEU A CA 1
ATOM 610 C C . LEU A 1 82 ? 6.237 -4.952 0.216 1.00 81.94 82 LEU A C 1
ATOM 612 O O . LEU A 1 82 ? 6.612 -4.232 1.141 1.00 81.94 82 LEU A O 1
ATOM 616 N N . PRO A 1 83 ? 7.115 -5.473 -0.667 1.00 83.81 83 PRO A N 1
ATOM 617 C CA . PRO A 1 83 ? 8.548 -5.201 -0.570 1.00 83.81 83 PRO A CA 1
ATOM 618 C C . PRO A 1 83 ? 8.901 -3.728 -0.824 1.00 83.81 83 PRO A C 1
ATOM 620 O O . PRO A 1 83 ? 9.862 -3.223 -0.246 1.00 83.81 83 PRO A O 1
ATOM 623 N N . ALA A 1 84 ? 8.117 -3.016 -1.646 1.00 86.62 84 ALA A N 1
ATOM 624 C CA . ALA A 1 84 ? 8.306 -1.583 -1.878 1.00 86.62 84 ALA A CA 1
ATOM 625 C C . ALA A 1 84 ? 7.976 -0.727 -0.644 1.00 86.62 84 ALA A C 1
ATOM 627 O O . ALA A 1 84 ? 8.522 0.367 -0.516 1.00 86.62 84 ALA A O 1
ATOM 628 N N . ILE A 1 85 ? 7.088 -1.201 0.239 1.00 82.12 85 ILE A N 1
ATOM 629 C CA . ILE A 1 85 ? 6.767 -0.546 1.516 1.00 82.12 85 ILE A CA 1
ATOM 630 C C . ILE A 1 85 ? 7.864 -0.825 2.551 1.00 82.12 85 ILE A C 1
ATOM 632 O O . ILE A 1 85 ? 8.356 0.105 3.185 1.00 82.12 85 ILE A O 1
ATOM 636 N N . SER A 1 86 ? 8.274 -2.090 2.712 1.00 76.69 86 SER A N 1
ATOM 637 C CA . SER A 1 86 ? 9.290 -2.478 3.706 1.00 76.69 86 SER A CA 1
ATOM 638 C C . SER A 1 86 ? 10.714 -2.064 3.318 1.00 76.69 86 SER A C 1
ATOM 640 O O . SER A 1 86 ? 11.612 -2.044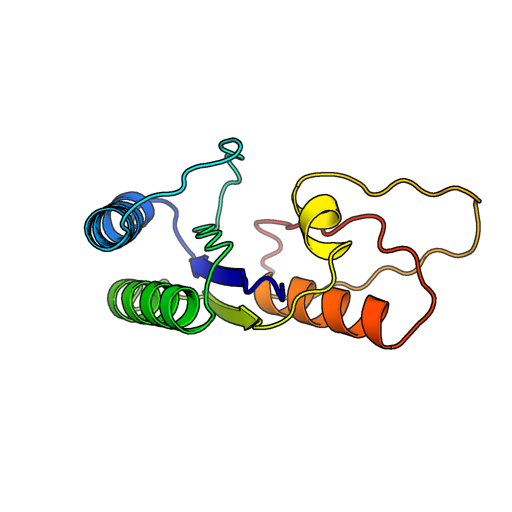 4.152 1.00 76.69 86 SER A O 1
ATOM 642 N N . GLY A 1 87 ? 10.959 -1.749 2.046 1.00 81.00 87 GLY A N 1
ATOM 643 C CA . GLY A 1 87 ? 12.295 -1.428 1.564 1.00 81.00 87 GLY A CA 1
ATOM 644 C C . GLY A 1 87 ? 12.304 -0.868 0.149 1.00 81.00 87 GLY A C 1
ATOM 645 O O . GLY A 1 87 ? 11.774 0.209 -0.114 1.00 81.00 87 GLY A O 1
ATOM 646 N N . LEU A 1 88 ? 12.999 -1.564 -0.746 1.00 85.06 88 LEU A N 1
ATOM 647 C CA . LEU A 1 88 ? 13.199 -1.177 -2.138 1.00 85.06 88 LEU A CA 1
ATOM 648 C C . LEU A 1 88 ? 13.068 -2.415 -3.020 1.00 85.06 88 LEU A C 1
ATOM 650 O O . LEU A 1 88 ? 13.637 -3.460 -2.700 1.00 85.06 88 LEU A O 1
ATOM 654 N N . ASN A 1 89 ? 12.390 -2.282 -4.156 1.00 87.50 89 ASN A N 1
ATOM 655 C CA . ASN A 1 89 ? 12.484 -3.274 -5.221 1.00 87.50 89 ASN A CA 1
ATOM 656 C C . ASN A 1 89 ? 13.729 -3.026 -6.076 1.00 87.50 89 ASN A C 1
ATOM 658 O O . ASN A 1 89 ? 14.140 -1.883 -6.298 1.00 87.50 89 ASN A O 1
ATOM 662 N N . SER A 1 90 ? 14.306 -4.107 -6.596 1.00 88.62 90 SER A N 1
ATOM 663 C CA . SER A 1 90 ? 15.406 -4.033 -7.553 1.00 88.62 90 SER A CA 1
ATOM 664 C C . SER A 1 90 ? 14.950 -3.391 -8.864 1.00 88.62 90 SER A C 1
ATOM 666 O O . SER A 1 90 ? 13.856 -3.654 -9.360 1.00 88.62 90 SER A O 1
ATOM 668 N N . VAL A 1 91 ? 15.815 -2.549 -9.428 1.00 89.81 91 VAL A N 1
ATOM 669 C CA . VAL A 1 91 ? 15.613 -1.909 -10.730 1.00 89.81 91 VAL A CA 1
ATOM 670 C C . VAL A 1 91 ? 16.740 -2.357 -11.649 1.00 89.81 91 VAL A C 1
ATOM 672 O O . VAL A 1 91 ? 17.888 -1.962 -11.460 1.00 89.81 91 VAL A O 1
ATOM 675 N N . ASP A 1 92 ? 16.408 -3.176 -12.644 1.00 84.25 92 ASP A N 1
ATOM 676 C CA . ASP A 1 92 ? 17.411 -3.820 -13.502 1.00 84.25 92 ASP A CA 1
ATOM 677 C C . ASP A 1 92 ? 18.045 -2.855 -14.513 1.00 84.25 92 ASP A C 1
ATOM 679 O O . ASP A 1 92 ? 19.201 -3.013 -14.906 1.00 84.25 92 ASP A O 1
ATOM 683 N N . LYS A 1 93 ? 17.287 -1.848 -14.965 1.00 87.31 93 LYS A N 1
ATOM 684 C CA . LYS A 1 93 ? 17.721 -0.870 -15.973 1.00 87.31 93 LYS A CA 1
ATOM 685 C C . LYS A 1 93 ? 17.289 0.535 -15.581 1.00 87.31 93 LYS A C 1
ATOM 687 O O . LYS A 1 93 ? 16.151 0.753 -15.179 1.00 87.31 93 LYS A O 1
ATOM 692 N N . ARG A 1 94 ? 18.183 1.510 -15.758 1.00 83.75 94 ARG A N 1
ATOM 693 C CA . ARG A 1 94 ? 17.844 2.930 -15.588 1.00 83.75 94 ARG A CA 1
ATOM 694 C C . ARG A 1 94 ? 17.003 3.398 -16.775 1.00 83.75 94 ARG A C 1
ATOM 696 O O . ARG A 1 94 ? 17.444 3.305 -17.917 1.00 83.75 94 ARG A O 1
ATOM 703 N N . GLN A 1 95 ? 15.803 3.886 -16.486 1.00 89.56 95 GLN A N 1
ATOM 704 C CA . GLN A 1 95 ? 14.850 4.445 -17.447 1.00 89.56 95 GLN A CA 1
ATOM 705 C C . GLN A 1 95 ? 14.233 5.723 -16.849 1.00 89.56 95 GLN A C 1
ATOM 707 O O . GLN A 1 95 ? 14.832 6.346 -15.973 1.00 89.56 95 GLN A O 1
ATOM 712 N N . ALA A 1 96 ? 13.056 6.134 -17.323 1.00 93.31 96 ALA A N 1
ATOM 713 C CA . ALA A 1 96 ? 12.306 7.234 -16.728 1.00 93.31 96 ALA A CA 1
ATOM 714 C C . ALA A 1 96 ? 11.837 6.902 -15.297 1.00 93.31 96 ALA A C 1
ATOM 716 O O . ALA A 1 96 ? 11.610 5.739 -14.961 1.00 93.31 96 ALA A O 1
ATOM 717 N N . VAL A 1 97 ? 11.665 7.937 -14.471 1.00 93.38 97 VAL A N 1
ATOM 718 C CA . VAL A 1 97 ? 11.155 7.840 -13.095 1.00 93.38 97 VAL A CA 1
ATOM 719 C C . VAL A 1 97 ? 9.920 8.724 -12.964 1.00 93.38 97 VAL A C 1
ATOM 721 O O . VAL A 1 97 ? 9.933 9.872 -13.404 1.00 93.38 97 VAL A O 1
ATOM 724 N N . GLY A 1 98 ? 8.865 8.188 -12.35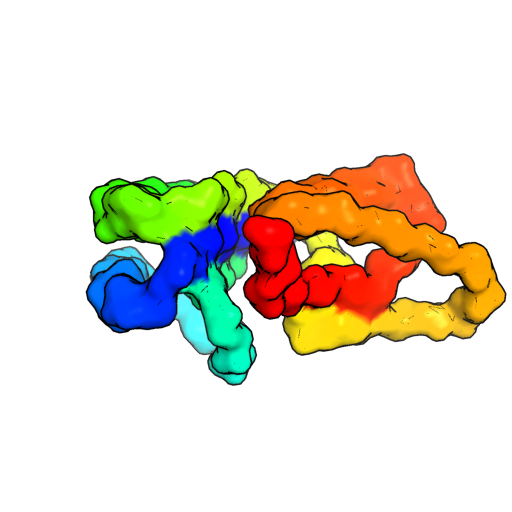2 1.00 93.00 98 GLY A N 1
ATOM 725 C CA . GLY A 1 98 ? 7.674 8.934 -11.953 1.00 93.00 98 GLY A CA 1
ATOM 726 C C . GLY A 1 98 ? 7.543 8.954 -10.433 1.00 93.00 98 GLY A C 1
ATOM 727 O O . GLY A 1 98 ? 7.879 7.972 -9.772 1.00 93.00 98 GLY A O 1
ATOM 728 N N . ILE A 1 99 ? 7.059 10.068 -9.885 1.00 93.88 99 ILE A N 1
ATOM 729 C CA . ILE A 1 99 ? 6.784 10.233 -8.454 1.00 93.88 99 ILE A CA 1
ATOM 730 C C . ILE A 1 99 ? 5.323 10.653 -8.312 1.00 93.88 99 ILE A C 1
ATOM 732 O O . ILE A 1 99 ? 4.869 11.556 -9.012 1.00 93.88 99 ILE A O 1
ATOM 736 N N . VAL A 1 100 ? 4.596 9.982 -7.420 1.00 92.19 100 VAL A N 1
ATOM 737 C CA . VAL A 1 100 ? 3.211 10.307 -7.064 1.00 92.19 100 VAL A CA 1
ATOM 738 C C . VAL A 1 100 ? 3.166 10.548 -5.564 1.00 92.19 100 VAL A C 1
ATOM 740 O O . VAL A 1 100 ? 3.562 9.680 -4.789 1.00 92.19 100 VAL A O 1
ATOM 743 N N . GLU A 1 101 ? 2.685 11.722 -5.169 1.00 89.81 101 GLU A N 1
ATOM 744 C CA . GLU A 1 101 ? 2.503 12.108 -3.772 1.00 89.81 101 GLU A CA 1
ATOM 745 C C . GLU A 1 101 ? 1.009 12.133 -3.437 1.00 89.81 101 GLU A C 1
ATOM 747 O O . GLU A 1 101 ? 0.188 12.607 -4.226 1.00 89.81 101 GLU A O 1
ATOM 752 N N . THR A 1 102 ? 0.652 11.595 -2.274 1.00 87.19 102 THR A N 1
ATOM 753 C CA . THR A 1 102 ? -0.721 11.560 -1.765 1.00 87.19 102 THR A CA 1
ATOM 754 C C . THR A 1 102 ? -0.755 12.066 -0.332 1.00 87.19 102 THR A C 1
ATOM 756 O O . THR A 1 102 ? 0.247 12.014 0.375 1.00 87.19 102 THR A O 1
ATOM 759 N N . TRP A 1 103 ? -1.927 12.525 0.106 1.00 82.12 103 TRP A N 1
ATOM 760 C CA . TRP A 1 103 ? -2.102 13.048 1.461 1.00 82.12 103 TRP A CA 1
ATOM 761 C C . TRP A 1 103 ? -2.085 11.960 2.546 1.00 82.12 103 TRP A C 1
ATOM 763 O O . TRP A 1 103 ? -1.524 12.183 3.611 1.00 82.12 103 TRP A O 1
ATOM 773 N N . SER A 1 104 ? -2.689 10.796 2.277 1.00 80.00 104 SER A N 1
ATOM 774 C CA . SER A 1 104 ? -2.704 9.646 3.192 1.00 80.00 104 SER A CA 1
ATOM 775 C C . SER A 1 104 ? -1.865 8.493 2.653 1.00 80.00 104 SER A C 1
ATOM 777 O O . SER A 1 104 ? -1.667 8.346 1.435 1.00 80.00 104 SER A O 1
ATOM 779 N N . VAL A 1 105 ? -1.394 7.637 3.557 1.00 81.44 105 VAL A N 1
ATOM 780 C CA . VAL A 1 105 ? -0.646 6.425 3.199 1.00 81.44 105 VAL A CA 1
ATOM 781 C C . VAL A 1 105 ? -1.560 5.393 2.554 1.00 81.44 105 VAL A C 1
ATOM 783 O O . VAL A 1 105 ? -1.168 4.736 1.585 1.00 81.44 105 VAL A O 1
ATOM 786 N N . ALA A 1 106 ? -2.803 5.298 3.025 1.00 82.88 106 ALA A N 1
ATOM 787 C CA . ALA A 1 106 ? -3.832 4.481 2.397 1.00 82.88 106 ALA A CA 1
ATOM 788 C C . ALA A 1 106 ? -3.992 4.841 0.909 1.00 82.88 106 ALA A C 1
ATOM 790 O O . ALA A 1 106 ? -3.893 3.961 0.049 1.00 82.88 106 ALA A O 1
ATOM 791 N N . ALA A 1 107 ? -4.141 6.127 0.577 1.00 86.44 107 ALA A N 1
ATOM 792 C CA . ALA A 1 107 ? -4.217 6.577 -0.811 1.00 86.44 107 ALA A CA 1
ATOM 793 C C . ALA A 1 107 ? -2.946 6.231 -1.607 1.00 86.44 107 ALA A C 1
ATOM 795 O O . ALA A 1 107 ? -3.056 5.761 -2.742 1.00 86.44 107 ALA A O 1
ATOM 796 N N . CYS A 1 108 ? -1.758 6.387 -1.008 1.00 88.44 108 CYS A N 1
ATOM 797 C CA . CYS A 1 108 ? -0.478 6.074 -1.650 1.00 88.44 108 CYS A CA 1
ATOM 798 C C . CYS A 1 108 ? -0.399 4.602 -2.068 1.00 88.44 108 CYS A C 1
ATOM 800 O O . CYS A 1 108 ? -0.125 4.281 -3.225 1.00 88.44 108 CYS A O 1
ATOM 802 N N . ILE A 1 109 ? -0.705 3.693 -1.139 1.00 87.81 109 ILE A N 1
ATOM 803 C CA . ILE A 1 109 ? -0.649 2.245 -1.373 1.00 87.81 109 ILE A CA 1
ATOM 804 C C . ILE A 1 109 ? -1.710 1.829 -2.398 1.00 87.81 109 ILE A C 1
ATOM 806 O O . ILE A 1 109 ? -1.431 1.036 -3.298 1.00 87.81 109 ILE A O 1
ATOM 810 N N . SER A 1 110 ? -2.907 2.413 -2.316 1.00 90.06 110 SER A N 1
ATOM 811 C CA . SER A 1 110 ? -3.990 2.191 -3.278 1.00 90.06 110 SER A CA 1
ATOM 812 C C . SER A 1 110 ? -3.621 2.653 -4.696 1.00 90.06 110 SER A C 1
ATOM 814 O O . SER A 1 110 ? -3.993 2.008 -5.680 1.00 90.06 110 SER A O 1
ATOM 816 N N . ALA A 1 111 ? -2.900 3.770 -4.820 1.00 92.12 111 ALA A N 1
ATOM 817 C CA . ALA A 1 111 ? -2.409 4.283 -6.094 1.00 92.12 111 ALA A CA 1
ATOM 818 C C . ALA A 1 111 ? -1.268 3.416 -6.645 1.00 92.12 111 ALA A C 1
ATOM 820 O O . ALA A 1 111 ? -1.301 3.046 -7.817 1.00 92.12 111 ALA A O 1
ATOM 821 N N . ALA A 1 112 ? -0.308 3.035 -5.798 1.00 91.88 112 ALA A N 1
ATOM 822 C CA . ALA A 1 112 ? 0.809 2.171 -6.169 1.00 91.88 112 ALA A CA 1
ATOM 823 C C . ALA A 1 112 ? 0.326 0.808 -6.688 1.00 91.88 112 ALA A C 1
ATOM 825 O O . ALA A 1 112 ? 0.765 0.372 -7.751 1.00 91.88 112 ALA A O 1
ATOM 826 N N . ASP A 1 113 ? -0.622 0.174 -5.991 1.00 92.19 113 ASP A N 1
ATOM 827 C CA . ASP A 1 113 ? -1.230 -1.098 -6.397 1.00 92.19 113 ASP A CA 1
ATOM 828 C C . ASP A 1 113 ? -1.953 -0.995 -7.750 1.00 92.19 113 ASP A C 1
ATOM 830 O O . ASP A 1 113 ? -1.777 -1.848 -8.623 1.00 92.19 113 ASP A O 1
ATOM 834 N N . ARG A 1 114 ? -2.722 0.078 -7.972 1.00 94.19 114 ARG A N 1
ATOM 835 C CA . ARG A 1 114 ? -3.364 0.323 -9.273 1.00 94.19 114 ARG A CA 1
ATOM 836 C C . ARG A 1 114 ? -2.347 0.586 -10.379 1.00 94.19 114 ARG A C 1
ATOM 838 O O . ARG A 1 114 ? -2.531 0.077 -11.481 1.00 94.19 114 ARG A O 1
ATOM 845 N N . ALA A 1 115 ? -1.281 1.334 -10.101 1.00 94.56 115 ALA A N 1
ATOM 846 C CA . ALA A 1 115 ? -0.252 1.660 -11.083 1.00 94.56 115 ALA A CA 1
ATOM 847 C C . ALA A 1 115 ? 0.457 0.400 -11.596 1.00 94.56 115 ALA A C 1
ATOM 849 O O . ALA A 1 115 ? 0.532 0.197 -12.807 1.00 94.56 115 ALA A O 1
ATOM 850 N N . VAL A 1 116 ? 0.903 -0.484 -10.699 1.00 94.25 116 VAL A N 1
ATOM 851 C CA . VAL A 1 116 ? 1.591 -1.729 -11.095 1.00 94.25 116 VAL A CA 1
ATOM 852 C C . VAL A 1 116 ? 0.671 -2.740 -11.774 1.00 94.25 116 VAL A C 1
ATOM 854 O O . VAL A 1 116 ? 1.137 -3.551 -12.563 1.00 94.25 116 VAL A O 1
ATOM 857 N N . LYS A 1 117 ? -0.638 -2.701 -11.499 1.00 94.12 117 LYS A N 1
ATOM 858 C CA . LYS A 1 117 ? -1.623 -3.556 -12.183 1.00 94.12 117 LYS A CA 1
ATOM 859 C C . LYS A 1 117 ? -2.047 -3.012 -13.544 1.00 94.12 117 LYS A C 1
ATOM 861 O O . LYS A 1 117 ? -2.373 -3.791 -14.432 1.00 94.12 117 LYS A O 1
ATOM 866 N N . GLY A 1 118 ? -2.097 -1.691 -13.689 1.00 95.19 118 GLY A N 1
ATOM 867 C CA . GLY A 1 118 ? -2.558 -1.015 -14.902 1.00 95.19 118 GLY A CA 1
ATOM 868 C C . GLY A 1 118 ? -1.450 -0.684 -15.900 1.00 95.19 118 GLY A C 1
ATOM 869 O O . GLY A 1 118 ? -1.750 -0.233 -17.002 1.00 95.19 118 GLY A O 1
ATOM 870 N N . SER A 1 119 ? -0.180 -0.869 -15.535 1.00 93.19 119 SER A N 1
ATOM 871 C CA . SER A 1 119 ? 0.953 -0.497 -16.381 1.00 93.19 119 SER A CA 1
ATOM 872 C C . SER A 1 119 ? 2.168 -1.396 -16.165 1.00 93.19 119 SER A C 1
ATOM 874 O O . SER A 1 119 ? 2.326 -2.016 -15.118 1.00 93.19 119 SER A O 1
ATOM 876 N N . ASN A 1 120 ? 3.049 -1.450 -17.165 1.00 92.50 120 ASN A N 1
ATOM 877 C CA . ASN A 1 120 ? 4.297 -2.208 -17.096 1.00 92.50 120 ASN A CA 1
ATOM 878 C C . ASN A 1 120 ? 5.416 -1.354 -16.478 1.00 92.50 120 ASN A C 1
ATOM 880 O O . ASN A 1 120 ? 6.324 -0.901 -17.178 1.00 92.50 120 ASN A O 1
ATOM 884 N N . VAL A 1 121 ? 5.304 -1.080 -15.179 1.00 93.19 121 VAL A N 1
ATOM 885 C CA . VAL A 1 121 ? 6.267 -0.273 -14.416 1.00 93.19 121 VAL A CA 1
ATOM 886 C C . VAL A 1 121 ? 6.848 -1.063 -13.251 1.00 93.19 121 VAL A C 1
ATOM 888 O O . VAL A 1 121 ? 6.163 -1.859 -12.608 1.00 93.19 121 VAL A O 1
ATOM 891 N N . THR A 1 122 ? 8.108 -0.787 -12.924 1.00 93.25 122 THR A N 1
ATOM 892 C CA . THR A 1 122 ? 8.731 -1.293 -11.700 1.00 93.25 122 THR A CA 1
ATOM 893 C C . THR A 1 122 ? 8.477 -0.306 -10.569 1.00 93.25 122 THR A C 1
ATOM 895 O O . THR A 1 122 ? 9.047 0.784 -10.542 1.00 93.25 122 THR A O 1
ATOM 898 N N . LEU A 1 123 ? 7.623 -0.681 -9.615 1.00 93.19 123 LEU A N 1
ATOM 899 C CA . LEU A 1 123 ? 7.438 0.096 -8.391 1.00 93.19 123 LEU A CA 1
ATOM 900 C C . LEU A 1 123 ? 8.707 0.016 -7.547 1.00 93.19 123 LEU A C 1
ATOM 902 O O . LEU A 1 123 ? 9.012 -1.043 -7.016 1.00 93.19 123 LEU A O 1
ATOM 906 N N . VAL A 1 124 ? 9.435 1.121 -7.416 1.00 92.88 124 VAL A N 1
ATOM 907 C CA . VAL A 1 124 ? 10.732 1.141 -6.721 1.00 92.88 124 VAL A CA 1
ATOM 908 C C . VAL A 1 124 ? 10.564 1.182 -5.203 1.00 92.88 124 VAL A C 1
ATOM 910 O O . VAL A 1 124 ? 11.193 0.405 -4.488 1.00 92.88 124 VAL A O 1
ATOM 913 N N . ARG A 1 125 ? 9.725 2.100 -4.713 1.00 89.50 125 ARG A N 1
ATOM 914 C CA . ARG A 1 125 ? 9.528 2.369 -3.287 1.00 89.50 125 ARG A CA 1
ATOM 915 C C . ARG A 1 125 ? 8.160 2.992 -3.038 1.00 89.50 125 ARG A C 1
ATOM 917 O O . ARG A 1 125 ? 7.708 3.805 -3.838 1.00 89.50 125 ARG A O 1
ATOM 924 N N . VAL A 1 126 ? 7.571 2.685 -1.888 1.00 87.69 126 VAL A N 1
ATOM 925 C CA . VAL A 1 126 ? 6.523 3.486 -1.251 1.00 87.69 126 VAL A CA 1
ATOM 926 C C . VAL A 1 126 ? 7.155 4.152 -0.031 1.00 87.69 126 VAL A C 1
ATOM 928 O O . VAL A 1 126 ? 7.665 3.476 0.861 1.00 87.69 126 VAL A O 1
ATOM 931 N N . HIS A 1 127 ? 7.219 5.483 -0.020 1.00 82.75 127 HIS A N 1
ATOM 932 C CA . HIS A 1 127 ? 7.771 6.232 1.107 1.00 82.75 127 HIS A CA 1
ATOM 933 C C . HIS A 1 127 ? 6.637 6.890 1.885 1.00 82.75 127 HIS A C 1
ATOM 935 O O . HIS A 1 127 ? 5.855 7.646 1.318 1.00 82.75 127 HIS A O 1
ATOM 941 N N . MET A 1 128 ? 6.566 6.594 3.179 1.00 73.75 128 MET A N 1
ATOM 942 C CA . MET A 1 128 ? 5.568 7.152 4.086 1.00 73.75 128 MET A CA 1
ATOM 943 C C . MET A 1 128 ? 6.219 8.328 4.811 1.00 73.75 128 MET A C 1
ATOM 945 O O . MET A 1 128 ? 7.118 8.136 5.631 1.00 73.75 128 MET A O 1
ATOM 949 N N . ALA A 1 129 ? 5.833 9.546 4.433 1.00 58.91 129 ALA A N 1
ATOM 950 C CA . ALA A 1 129 ? 6.344 10.769 5.034 1.00 58.91 129 ALA A CA 1
ATOM 951 C C . ALA A 1 129 ? 5.421 11.209 6.176 1.00 58.91 129 ALA A C 1
ATOM 953 O O . ALA A 1 129 ? 4.228 11.424 5.978 1.00 58.91 129 ALA A O 1
ATOM 954 N N . PHE A 1 130 ? 5.983 11.379 7.371 1.00 58.66 130 PHE A N 1
ATOM 955 C CA . PHE A 1 130 ? 5.257 11.901 8.526 1.00 58.66 130 PHE A CA 1
ATOM 956 C C . PHE A 1 130 ? 5.516 13.401 8.676 1.00 58.66 130 PHE A C 1
ATOM 958 O O . PHE A 1 130 ? 6.662 13.842 8.655 1.00 58.66 130 PHE A O 1
ATOM 965 N N . GLY A 1 131 ? 4.455 14.182 8.891 1.00 48.47 131 GLY A N 1
ATOM 966 C CA . GLY A 1 131 ? 4.584 15.565 9.360 1.00 48.47 131 GLY A CA 1
ATOM 967 C C . GLY A 1 131 ? 4.692 16.654 8.291 1.00 48.47 131 GLY A C 1
ATOM 968 O O . GLY A 1 131 ? 4.977 17.790 8.659 1.00 48.47 131 GLY A O 1
ATOM 969 N N . ILE A 1 132 ? 4.397 16.382 7.012 1.00 45.78 132 ILE A N 1
ATOM 970 C CA . ILE A 1 132 ? 4.156 17.449 6.019 1.00 45.78 132 ILE A CA 1
ATOM 971 C C . ILE A 1 132 ? 2.758 18.050 6.249 1.00 45.78 132 ILE A C 1
ATOM 973 O O . ILE A 1 132 ? 1.824 17.871 5.475 1.00 45.78 132 ILE A O 1
ATOM 977 N N . ARG A 1 133 ? 2.579 18.723 7.387 1.00 41.19 133 ARG A N 1
ATOM 978 C CA . ARG A 1 133 ? 1.417 19.580 7.628 1.00 41.19 133 ARG A CA 1
ATOM 979 C C . ARG A 1 133 ? 1.808 20.998 7.227 1.00 41.19 133 ARG A C 1
ATOM 981 O O . ARG A 1 133 ? 2.844 21.485 7.675 1.00 41.19 133 ARG A O 1
ATOM 988 N N . ARG A 1 134 ? 1.012 21.624 6.359 1.00 42.53 134 ARG A N 1
ATOM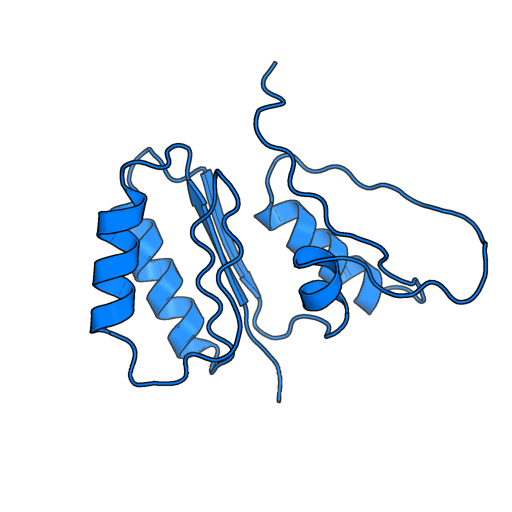 989 C CA . ARG A 1 134 ? 0.994 23.090 6.278 1.00 42.53 134 ARG A CA 1
ATOM 990 C C . ARG A 1 134 ? 0.342 23.661 7.528 1.00 42.53 134 ARG A C 1
ATOM 992 O O . ARG A 1 134 ? -0.558 22.978 8.068 1.00 42.53 134 ARG A O 1
#